Protein AF-A0A0F2D2B0-F1 (afdb_monomer)

Structure (mmCIF, N/CA/C/O backbone):
data_AF-A0A0F2D2B0-F1
#
_entry.id   AF-A0A0F2D2B0-F1
#
loop_
_atom_site.group_PDB
_atom_site.id
_atom_site.type_symbol
_atom_site.label_atom_id
_atom_site.label_alt_id
_atom_site.label_comp_id
_atom_site.label_asym_id
_atom_site.label_entity_id
_atom_site.label_seq_id
_atom_site.pdbx_PDB_ins_code
_atom_site.Cartn_x
_atom_site.Cartn_y
_atom_site.Cartn_z
_atom_site.occupancy
_atom_site.B_iso_or_equiv
_atom_site.auth_seq_id
_atom_site.auth_comp_id
_atom_site.auth_asym_id
_atom_site.auth_atom_id
_atom_site.pdbx_PDB_model_num
ATOM 1 N N . MET A 1 1 ? 1.630 0.875 18.370 1.00 87.31 1 MET A N 1
ATOM 2 C CA . MET A 1 1 ? 1.950 1.453 17.052 1.00 87.31 1 MET A CA 1
ATOM 3 C C . MET A 1 1 ? 3.365 1.106 16.587 1.00 87.31 1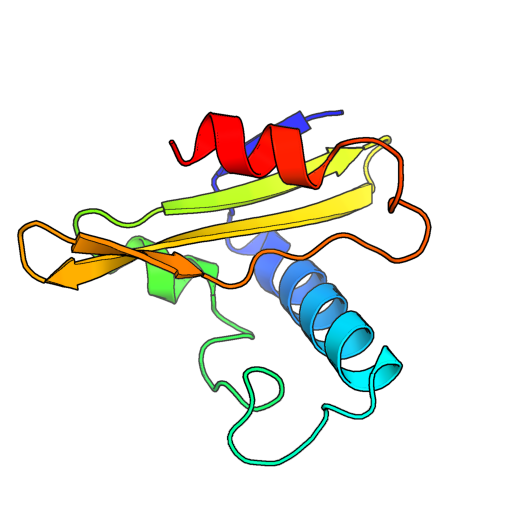 MET A C 1
ATOM 5 O O . MET A 1 1 ? 4.323 1.489 17.250 1.00 87.31 1 MET A O 1
ATOM 9 N N . ASN A 1 2 ? 3.492 0.401 15.463 1.00 95.88 2 ASN A N 1
ATOM 10 C CA . ASN A 1 2 ? 4.744 -0.081 14.874 1.00 95.88 2 ASN A CA 1
ATOM 11 C C . ASN A 1 2 ? 4.707 0.097 13.345 1.00 95.88 2 ASN A C 1
ATOM 13 O O . ASN A 1 2 ? 3.765 -0.358 12.705 1.00 95.88 2 ASN A O 1
ATOM 17 N N . LEU A 1 3 ? 5.705 0.769 12.766 1.00 97.62 3 LEU A N 1
ATOM 18 C CA . LEU A 1 3 ? 5.835 0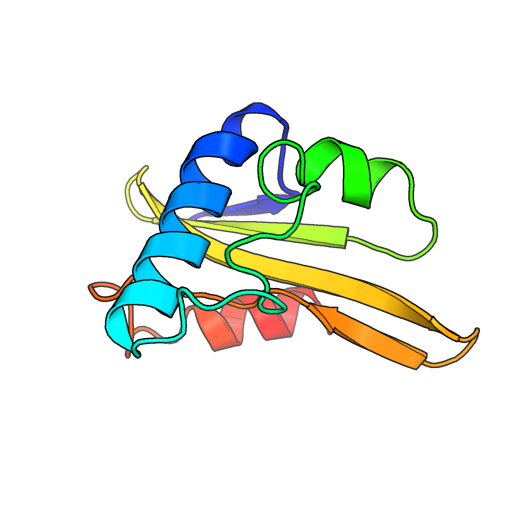.980 11.319 1.00 97.62 3 LEU A CA 1
ATOM 19 C C . LEU A 1 3 ? 7.071 0.237 10.825 1.00 97.62 3 LEU A C 1
ATOM 21 O O . LEU A 1 3 ? 8.188 0.576 11.218 1.00 97.62 3 LEU A O 1
ATOM 25 N N . ARG A 1 4 ? 6.875 -0.751 9.954 1.00 97.38 4 ARG A N 1
ATOM 26 C CA . ARG A 1 4 ? 7.942 -1.660 9.520 1.00 97.38 4 ARG A CA 1
ATOM 27 C C . ARG A 1 4 ? 7.820 -2.025 8.039 1.00 97.38 4 ARG A C 1
ATOM 29 O O . ARG A 1 4 ? 6.736 -1.869 7.469 1.00 97.38 4 ARG A O 1
ATOM 36 N N . PRO A 1 5 ? 8.911 -2.494 7.402 1.00 97.50 5 PRO A N 1
ATOM 37 C CA . PRO A 1 5 ? 8.818 -3.158 6.109 1.00 97.50 5 PRO A CA 1
ATOM 38 C C . PRO A 1 5 ? 7.814 -4.313 6.157 1.00 97.50 5 PRO A C 1
ATOM 40 O O . PRO A 1 5 ? 7.654 -4.971 7.191 1.00 97.50 5 PRO A O 1
ATOM 43 N N . MET A 1 6 ? 7.128 -4.526 5.041 1.00 97.69 6 MET A N 1
ATOM 44 C CA . MET A 1 6 ? 6.201 -5.637 4.879 1.00 97.69 6 MET A CA 1
ATOM 45 C C . MET A 1 6 ? 6.954 -6.967 4.763 1.00 97.69 6 MET A C 1
ATOM 47 O O . MET A 1 6 ? 8.009 -7.050 4.134 1.00 97.69 6 MET A O 1
ATOM 51 N N . GLU A 1 7 ? 6.379 -8.013 5.341 1.00 97.62 7 GLU A N 1
ATOM 52 C CA . GLU A 1 7 ? 6.867 -9.387 5.285 1.00 97.62 7 GLU A CA 1
ATOM 53 C C . GLU A 1 7 ? 5.799 -10.305 4.671 1.00 97.62 7 GLU A C 1
ATOM 55 O O . GLU A 1 7 ? 4.623 -9.955 4.603 1.00 97.62 7 GLU A O 1
ATOM 60 N N . VAL A 1 8 ? 6.181 -11.524 4.274 1.00 98.06 8 VAL A N 1
ATOM 61 C CA . VAL A 1 8 ? 5.261 -12.502 3.653 1.00 98.06 8 VAL A CA 1
ATOM 62 C C . VAL A 1 8 ? 4.032 -12.791 4.527 1.00 98.06 8 VAL A C 1
ATOM 64 O O . VAL A 1 8 ? 2.929 -12.960 4.010 1.00 98.06 8 VAL A O 1
ATOM 67 N N . ARG A 1 9 ? 4.188 -12.778 5.861 1.00 97.19 9 ARG A N 1
ATOM 68 C CA . ARG A 1 9 ? 3.077 -12.964 6.815 1.00 97.19 9 ARG A CA 1
ATOM 69 C C . ARG A 1 9 ? 1.980 -11.898 6.717 1.00 97.19 9 ARG A C 1
ATOM 71 O O . ARG A 1 9 ? 0.869 -12.143 7.175 1.00 97.19 9 ARG A O 1
ATOM 78 N N . ASP A 1 10 ? 2.277 -10.739 6.133 1.00 97.88 10 ASP A N 1
ATOM 79 C CA . ASP A 1 10 ? 1.338 -9.622 6.028 1.00 97.88 10 ASP A CA 1
ATOM 80 C C . ASP A 1 10 ? 0.466 -9.692 4.771 1.00 97.88 10 ASP A C 1
ATOM 82 O O . ASP A 1 10 ? -0.565 -9.022 4.725 1.00 97.88 10 ASP A O 1
ATOM 86 N N . ASN A 1 11 ? 0.849 -10.494 3.765 1.00 98.12 11 ASN A N 1
ATOM 87 C CA . ASN A 1 11 ? 0.201 -10.527 2.448 1.00 98.12 11 ASN A CA 1
ATOM 88 C C . ASN A 1 11 ? -1.322 -10.665 2.551 1.00 98.12 11 ASN A C 1
ATOM 90 O O . ASN A 1 11 ? -2.057 -9.861 1.982 1.00 98.12 11 ASN A O 1
ATOM 94 N N . LEU A 1 12 ? -1.796 -11.637 3.338 1.00 97.81 12 LEU A N 1
ATOM 95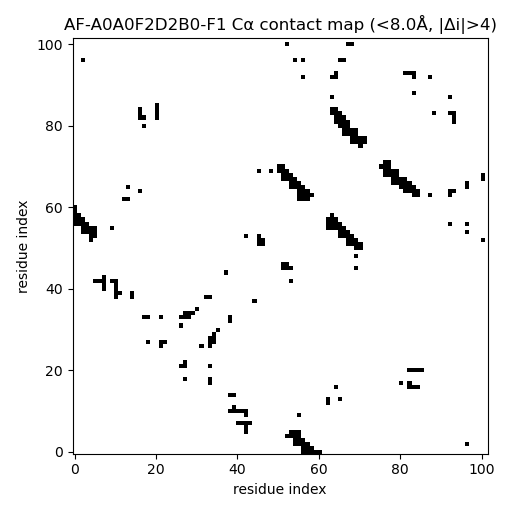 C CA . LEU A 1 12 ? -3.227 -11.883 3.505 1.00 97.81 12 LEU A CA 1
ATOM 96 C C . LEU A 1 12 ? -3.949 -10.669 4.108 1.00 97.81 12 LEU A C 1
ATOM 98 O O . LEU A 1 12 ? -4.973 -10.234 3.583 1.00 97.81 12 LEU A O 1
ATOM 102 N N . ALA A 1 13 ? -3.409 -10.101 5.189 1.00 97.81 13 ALA A N 1
ATOM 103 C CA . ALA A 1 13 ? -4.026 -8.974 5.886 1.00 97.81 13 ALA A CA 1
ATOM 104 C C . ALA A 1 13 ? -4.011 -7.690 5.036 1.00 97.81 13 ALA A C 1
ATOM 106 O O . ALA A 1 13 ? -4.986 -6.938 5.024 1.00 97.81 13 ALA A O 1
ATOM 107 N N . VAL A 1 14 ? -2.931 -7.451 4.287 1.00 98.31 14 VAL A N 1
ATOM 108 C CA . VAL A 1 14 ? -2.812 -6.316 3.362 1.00 98.31 14 VAL A CA 1
ATOM 109 C C . VAL A 1 14 ? -3.779 -6.459 2.189 1.00 98.31 14 VAL A C 1
ATOM 111 O O . VAL A 1 14 ? -4.499 -5.507 1.884 1.00 98.31 14 VAL A O 1
ATOM 114 N N . ALA A 1 15 ? -3.857 -7.638 1.568 1.00 98.12 15 ALA A N 1
ATOM 115 C CA . ALA A 1 15 ? -4.792 -7.904 0.478 1.00 98.12 15 ALA A CA 1
ATOM 116 C C . ALA A 1 15 ? -6.245 -7.679 0.918 1.00 98.12 15 ALA A C 1
ATOM 118 O O . ALA A 1 15 ? -7.008 -7.001 0.228 1.00 98.12 15 ALA A O 1
ATOM 119 N N . GLN A 1 16 ? -6.611 -8.183 2.101 1.00 97.81 16 GLN A N 1
ATOM 120 C CA . GLN A 1 16 ? -7.930 -7.971 2.698 1.00 97.81 16 GLN A CA 1
ATOM 121 C C . GLN A 1 16 ? -8.217 -6.491 2.959 1.00 97.81 16 GLN A C 1
ATOM 123 O O . GLN A 1 16 ? -9.295 -6.014 2.610 1.00 97.81 16 GLN A O 1
ATOM 128 N N . LEU A 1 17 ? -7.263 -5.746 3.526 1.00 97.94 17 LEU A N 1
ATOM 129 C CA . LEU A 1 17 ? -7.417 -4.311 3.770 1.00 97.94 17 LEU A CA 1
ATOM 130 C C . LEU A 1 17 ? -7.676 -3.549 2.466 1.00 97.94 17 LEU A C 1
ATOM 132 O O . LEU A 1 17 ? -8.592 -2.726 2.406 1.00 97.94 17 LEU A O 1
ATOM 136 N N . ILE A 1 18 ? -6.879 -3.818 1.430 1.00 98.06 18 ILE A N 1
ATOM 137 C CA . ILE A 1 18 ? -6.985 -3.144 0.133 1.00 98.06 18 ILE A CA 1
ATOM 138 C C . ILE A 1 18 ? -8.333 -3.457 -0.520 1.00 98.06 18 ILE A C 1
ATOM 140 O O . ILE A 1 18 ? -9.040 -2.533 -0.923 1.00 98.06 18 ILE A O 1
ATOM 144 N N . ARG A 1 19 ? -8.727 -4.736 -0.565 1.00 97.94 19 ARG A N 1
ATOM 145 C CA . ARG A 1 19 ? -10.017 -5.170 -1.121 1.00 97.94 19 ARG A CA 1
ATOM 146 C C . ARG A 1 19 ? -11.194 -4.546 -0.374 1.00 97.94 19 ARG A C 1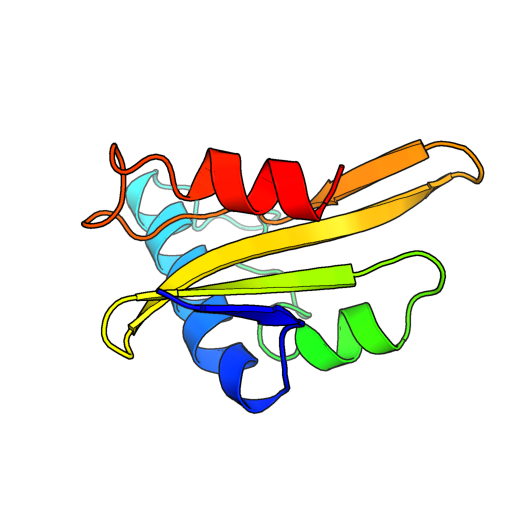
ATOM 148 O O . ARG A 1 19 ? -12.015 -3.892 -1.011 1.00 97.94 19 ARG A O 1
ATOM 155 N N . ALA A 1 20 ? -11.207 -4.620 0.958 1.00 97.69 20 ALA A N 1
ATOM 156 C CA . ALA A 1 20 ? -12.253 -4.011 1.781 1.00 97.69 20 ALA A CA 1
ATOM 157 C C . ALA A 1 20 ? -12.344 -2.490 1.572 1.00 97.69 20 ALA A C 1
ATOM 159 O O . ALA A 1 20 ? -13.434 -1.918 1.541 1.00 97.69 20 ALA A O 1
ATOM 160 N N . SER A 1 21 ? -11.201 -1.813 1.403 1.00 96.94 21 SER A N 1
ATOM 161 C CA . SER A 1 21 ? -11.201 -0.380 1.116 1.00 96.94 21 SER A CA 1
ATOM 162 C C . SER A 1 21 ? -11.736 -0.061 -0.278 1.00 96.94 21 SER A C 1
ATOM 164 O O . SER A 1 21 ? -12.312 1.005 -0.439 1.00 96.94 21 SER A O 1
ATOM 166 N N . LEU A 1 22 ? -11.530 -0.913 -1.282 1.00 97.19 22 LEU A N 1
ATOM 167 C CA . LEU A 1 22 ? -12.042 -0.697 -2.640 1.00 97.19 22 LEU A CA 1
ATOM 168 C C . LEU A 1 22 ? -13.539 -1.024 -2.739 1.00 97.19 22 LEU A C 1
ATOM 170 O O . LEU A 1 22 ? -14.283 -0.245 -3.333 1.00 97.19 22 LEU A O 1
ATOM 174 N N . GLU A 1 23 ? -13.987 -2.108 -2.103 1.00 97.50 23 GLU A N 1
ATOM 175 C CA . GLU A 1 23 ? -15.405 -2.481 -1.972 1.00 97.50 23 GLU A CA 1
ATOM 176 C C . GLU A 1 23 ? -16.232 -1.354 -1.350 1.00 97.50 23 GLU A C 1
ATOM 178 O O . GLU A 1 23 ? -17.302 -1.021 -1.853 1.00 97.50 23 GLU A O 1
ATOM 183 N N . GLU A 1 24 ? -15.715 -0.703 -0.300 1.00 96.56 24 GLU A N 1
ATOM 184 C CA . GLU A 1 24 ? -16.401 0.412 0.368 1.00 96.56 24 GLU A CA 1
ATOM 185 C C . GLU A 1 24 ? -16.771 1.554 -0.594 1.00 96.56 24 GLU A C 1
ATOM 187 O O . GLU A 1 24 ? -17.775 2.235 -0.385 1.00 96.56 24 GLU A O 1
ATOM 192 N N . PHE A 1 25 ? -15.985 1.756 -1.654 1.00 94.50 25 PHE A N 1
ATOM 193 C CA . PHE A 1 25 ? -16.216 2.795 -2.659 1.00 94.50 25 PHE A CA 1
ATOM 194 C C . PHE A 1 25 ? -16.757 2.242 -3.990 1.00 94.50 25 PHE A C 1
ATOM 196 O O . PHE A 1 25 ? -16.790 2.972 -4.982 1.00 94.50 25 PHE A O 1
ATOM 203 N N . GLY A 1 26 ? -17.185 0.973 -4.039 1.00 95.94 26 GLY A N 1
ATOM 204 C CA . GLY A 1 26 ? -17.682 0.328 -5.261 1.00 95.94 26 GLY A CA 1
ATOM 205 C C . GLY A 1 26 ? -16.632 0.269 -6.377 1.00 95.94 26 GLY A C 1
ATOM 206 O O . GLY A 1 26 ? -16.944 0.495 -7.556 1.00 95.94 26 GLY A O 1
ATOM 207 N N . LEU A 1 27 ? -15.366 0.076 -5.993 1.00 95.94 27 LEU A N 1
ATOM 208 C CA . LEU A 1 27 ? -14.202 -0.054 -6.874 1.00 95.94 27 LEU A CA 1
ATOM 209 C C . LEU A 1 27 ? -13.712 -1.504 -6.987 1.00 95.94 27 LEU A C 1
ATOM 211 O O . LEU A 1 27 ? -12.632 -1.749 -7.509 1.00 95.94 27 LEU A O 1
ATOM 215 N N . ASP A 1 28 ? -14.515 -2.468 -6.562 1.00 95.88 28 ASP A N 1
ATOM 216 C CA . ASP A 1 28 ? -14.394 -3.909 -6.799 1.00 95.88 28 ASP A CA 1
ATOM 217 C C . ASP A 1 28 ? -14.698 -4.275 -8.268 1.00 95.88 28 ASP A C 1
ATOM 219 O O . ASP A 1 28 ? -15.494 -5.154 -8.589 1.00 95.88 28 ASP A O 1
ATOM 223 N N . LYS A 1 29 ? -14.063 -3.563 -9.205 1.00 95.75 29 LYS A N 1
ATOM 224 C CA . LYS A 1 29 ? -14.320 -3.654 -10.651 1.00 95.75 29 LYS A CA 1
ATOM 225 C C . LYS A 1 29 ? -13.110 -4.200 -11.409 1.00 95.75 29 LYS A C 1
ATOM 227 O O . LYS A 1 29 ? -11.978 -3.897 -11.016 1.00 95.75 29 LYS A O 1
ATOM 232 N N . PRO A 1 30 ? -13.310 -4.948 -12.511 1.00 93.81 30 PRO A N 1
ATOM 233 C CA . PRO A 1 30 ? -12.213 -5.381 -13.372 1.00 93.81 30 PRO A CA 1
ATOM 234 C C . PRO A 1 30 ? -11.321 -4.207 -13.795 1.00 93.81 30 PRO A C 1
ATOM 236 O O . PRO A 1 30 ? -11.815 -3.122 -14.094 1.00 93.81 30 PRO A O 1
ATOM 239 N N . GLY A 1 31 ? -10.005 -4.425 -13.805 1.00 89.75 31 GLY A N 1
ATOM 240 C CA . GLY A 1 31 ? -9.014 -3.391 -14.129 1.00 89.75 31 GLY A CA 1
ATOM 241 C C . GLY A 1 31 ? -8.605 -2.490 -12.957 1.00 89.75 31 GLY A C 1
ATOM 242 O O . GLY A 1 31 ? -7.753 -1.624 -13.133 1.00 89.75 31 GLY A O 1
ATOM 243 N N . THR A 1 32 ? -9.166 -2.687 -11.761 1.00 93.56 32 THR A N 1
ATOM 244 C CA . THR A 1 32 ? -8.701 -2.025 -10.532 1.00 93.56 32 THR A CA 1
ATOM 245 C C . THR A 1 32 ? -7.698 -2.892 -9.770 1.00 93.56 32 THR A C 1
ATOM 247 O O . THR A 1 32 ? -7.577 -4.094 -10.015 1.00 93.56 32 THR A O 1
ATOM 250 N N . VAL A 1 33 ? -7.035 -2.295 -8.770 1.00 93.88 33 VAL A N 1
ATOM 251 C CA . VAL A 1 33 ? -6.138 -3.006 -7.837 1.00 93.88 33 VAL A CA 1
ATOM 252 C C . VAL A 1 33 ? -6.838 -4.179 -7.133 1.00 93.88 33 VAL A C 1
ATOM 254 O O . VAL A 1 33 ? -6.169 -5.112 -6.703 1.00 93.88 33 VAL A O 1
ATOM 257 N N . TYR A 1 34 ? -8.174 -4.186 -7.059 1.00 95.44 34 TYR A N 1
ATOM 258 C CA . TYR A 1 34 ? -8.950 -5.273 -6.460 1.00 95.44 34 TYR A CA 1
ATOM 259 C C . TYR A 1 34 ? -8.638 -6.645 -7.082 1.00 95.44 34 TYR A C 1
ATOM 261 O O . TYR A 1 34 ? -8.592 -7.656 -6.377 1.00 95.44 34 TYR A O 1
ATOM 269 N N . PHE A 1 35 ? -8.387 -6.658 -8.396 1.00 94.19 35 PHE A N 1
ATOM 270 C CA . PHE A 1 35 ? -8.089 -7.851 -9.190 1.00 94.19 35 PHE A CA 1
ATOM 271 C C . PHE A 1 35 ? -6.604 -7.949 -9.591 1.00 94.19 35 PHE A C 1
ATOM 273 O O . PHE A 1 35 ? -6.270 -8.686 -10.516 1.00 94.19 35 PHE A O 1
ATOM 280 N N . ASP A 1 36 ? -5.705 -7.209 -8.930 1.00 93.19 36 ASP A N 1
ATOM 281 C CA . ASP A 1 36 ? -4.257 -7.314 -9.161 1.00 93.19 36 ASP A CA 1
ATOM 282 C C . ASP A 1 36 ? -3.759 -8.706 -8.732 1.00 93.19 36 ASP A C 1
ATOM 284 O O . ASP A 1 36 ? -3.887 -9.093 -7.568 1.00 93.19 36 ASP A O 1
ATOM 288 N N . SER A 1 37 ? -3.171 -9.458 -9.667 1.00 91.81 37 SER A N 1
ATOM 289 C CA . SER A 1 37 ? -2.662 -10.816 -9.430 1.00 91.81 37 SER A CA 1
ATOM 290 C C . SER A 1 37 ? -1.520 -10.873 -8.415 1.00 91.81 37 SER A C 1
ATOM 292 O O . SER A 1 37 ? -1.255 -11.931 -7.852 1.00 91.81 37 SER A O 1
ATOM 294 N N . HIS A 1 38 ? -0.836 -9.753 -8.172 1.00 93.62 38 HIS A N 1
ATOM 295 C CA . HIS A 1 38 ? 0.256 -9.679 -7.203 1.00 93.62 38 HIS A CA 1
ATOM 296 C C . HIS A 1 38 ? -0.234 -9.388 -5.787 1.00 93.62 38 HIS A C 1
ATOM 298 O O . HIS A 1 38 ? 0.557 -9.460 -4.851 1.00 93.62 38 HIS A O 1
ATOM 304 N N . LEU A 1 39 ? -1.512 -9.038 -5.603 1.00 95.12 39 LEU A N 1
ATOM 305 C CA . LEU A 1 39 ? -2.016 -8.554 -4.320 1.00 95.12 39 LEU A CA 1
ATOM 306 C C . LEU A 1 39 ? -1.874 -9.596 -3.201 1.00 95.12 39 LEU A C 1
ATOM 308 O O . LEU A 1 39 ? -1.507 -9.244 -2.083 1.00 95.12 39 LEU A O 1
ATOM 312 N N . ASP A 1 40 ? -2.093 -10.873 -3.516 1.00 96.81 40 ASP A N 1
ATOM 313 C CA . ASP A 1 40 ? -1.974 -11.977 -2.556 1.00 96.81 40 ASP A CA 1
ATOM 314 C C . ASP A 1 40 ? -0.506 -12.396 -2.290 1.00 96.81 40 ASP A C 1
ATOM 316 O O . ASP A 1 40 ? -0.234 -13.145 -1.352 1.00 96.81 40 ASP A O 1
ATOM 320 N N . HIS A 1 41 ? 0.452 -11.866 -3.062 1.00 97.00 41 HIS A N 1
ATOM 321 C CA . HIS A 1 41 ? 1.897 -12.133 -2.961 1.00 97.00 41 HIS A CA 1
ATOM 322 C C . HIS A 1 41 ? 2.725 -10.836 -2.963 1.00 97.00 41 HIS A C 1
ATOM 324 O O . HIS A 1 41 ? 3.827 -10.764 -3.511 1.00 97.00 41 HIS A O 1
ATOM 330 N N . LEU A 1 42 ? 2.178 -9.775 -2.366 1.00 97.00 42 LEU A N 1
ATOM 331 C CA . LEU A 1 42 ? 2.698 -8.421 -2.534 1.00 97.00 42 LEU A CA 1
ATOM 332 C C . LEU A 1 42 ? 4.113 -8.248 -1.957 1.00 97.00 42 LEU A C 1
ATOM 334 O O . LEU A 1 42 ? 4.908 -7.486 -2.504 1.00 97.00 42 LEU A O 1
ATOM 338 N N . ALA A 1 43 ? 4.455 -8.964 -0.882 1.00 97.31 43 ALA A N 1
ATOM 339 C CA . ALA A 1 43 ? 5.797 -8.933 -0.298 1.00 97.31 43 ALA A CA 1
ATOM 340 C C . ALA A 1 43 ? 6.856 -9.402 -1.295 1.00 97.31 43 ALA A C 1
ATOM 342 O O . ALA A 1 43 ? 7.848 -8.703 -1.498 1.00 97.31 43 ALA A O 1
ATOM 343 N N . ASP A 1 44 ? 6.603 -10.524 -1.969 1.00 96.75 44 ASP A N 1
ATOM 344 C CA . ASP A 1 44 ? 7.518 -11.083 -2.963 1.00 96.75 44 ASP A CA 1
ATOM 345 C C . ASP A 1 44 ? 7.655 -10.132 -4.160 1.00 96.75 44 ASP A C 1
ATOM 347 O O . ASP A 1 44 ? 8.764 -9.855 -4.616 1.00 96.75 44 ASP A O 1
ATOM 351 N N . PHE A 1 45 ? 6.536 -9.549 -4.607 1.00 96.12 45 PHE A N 1
ATOM 352 C CA . PHE A 1 45 ? 6.514 -8.580 -5.705 1.00 96.12 45 PHE A CA 1
ATOM 353 C C . PHE A 1 45 ? 7.415 -7.362 -5.450 1.00 96.12 45 PHE A C 1
ATOM 355 O O . PHE A 1 45 ? 8.144 -6.947 -6.351 1.00 96.12 45 PHE A O 1
ATOM 362 N N . TYR A 1 46 ? 7.392 -6.782 -4.244 1.00 96.56 46 TYR A N 1
ATOM 363 C CA . TYR A 1 46 ? 8.249 -5.633 -3.914 1.00 96.56 46 TYR A CA 1
ATOM 364 C C . TYR A 1 46 ? 9.696 -6.030 -3.610 1.00 96.56 46 TYR A C 1
ATOM 366 O O . TYR A 1 46 ? 10.603 -5.267 -3.929 1.00 96.56 46 TYR A O 1
ATOM 374 N N . GLN A 1 47 ? 9.937 -7.207 -3.023 1.00 94.38 47 GLN A N 1
ATOM 375 C CA . GLN A 1 47 ? 11.297 -7.687 -2.740 1.00 94.38 47 GLN A CA 1
ATOM 376 C C . GLN A 1 47 ? 12.116 -7.948 -4.010 1.00 94.38 47 GLN A C 1
ATOM 378 O O . GLN A 1 47 ? 13.339 -7.840 -3.982 1.00 94.38 47 GLN A O 1
ATOM 383 N N . GLN A 1 48 ? 11.454 -8.272 -5.121 1.00 94.75 48 GLN A N 1
ATOM 384 C CA . GLN A 1 48 ? 12.096 -8.500 -6.418 1.00 94.75 48 GLN A CA 1
ATOM 385 C C . GLN A 1 48 ? 12.434 -7.208 -7.180 1.00 94.75 48 GLN A C 1
ATOM 387 O O . GLN A 1 48 ? 13.063 -7.272 -8.234 1.00 94.75 48 GLN A O 1
ATOM 392 N N . GLN A 1 49 ? 12.017 -6.040 -6.684 1.00 94.25 49 GLN A N 1
ATOM 393 C CA . GLN A 1 49 ? 12.198 -4.764 -7.371 1.00 94.25 49 GLN A CA 1
ATOM 394 C C . GLN A 1 49 ? 13.354 -3.955 -6.794 1.00 94.25 49 GLN A C 1
ATOM 396 O O . GLN A 1 49 ? 13.483 -3.764 -5.585 1.00 94.25 49 GLN A O 1
ATOM 401 N N . GLU A 1 50 ? 14.162 -3.385 -7.682 1.00 94.50 50 GLU A N 1
ATOM 402 C CA . GLU A 1 50 ? 15.157 -2.395 -7.292 1.00 94.50 50 GLU A CA 1
ATOM 403 C C . GLU A 1 50 ? 14.502 -1.037 -7.029 1.00 94.50 50 GLU A C 1
ATOM 405 O O . GLU A 1 50 ? 13.596 -0.613 -7.748 1.00 94.50 50 GLU A O 1
ATOM 410 N N . ARG A 1 51 ? 15.013 -0.306 -6.029 1.00 94.94 51 ARG A N 1
ATOM 411 C CA . ARG A 1 51 ? 14.537 1.044 -5.665 1.00 94.94 51 ARG A CA 1
ATOM 412 C C . ARG A 1 51 ? 13.044 1.087 -5.292 1.00 94.94 51 ARG A C 1
ATOM 414 O O . ARG A 1 51 ? 12.393 2.109 -5.498 1.00 94.94 51 ARG A O 1
ATOM 421 N N . ALA A 1 52 ? 12.520 0.003 -4.727 1.00 96.88 52 ALA A N 1
ATOM 422 C CA . ALA A 1 52 ? 11.143 -0.108 -4.259 1.00 96.88 52 ALA A CA 1
ATOM 423 C C . ALA A 1 52 ? 11.098 -0.519 -2.780 1.00 96.88 52 ALA A C 1
ATOM 425 O O . ALA A 1 52 ? 12.019 -1.159 -2.269 1.00 96.88 52 ALA A O 1
ATOM 426 N N . ALA A 1 53 ? 10.030 -0.148 -2.076 1.00 97.12 53 ALA A N 1
ATOM 427 C CA . ALA A 1 53 ? 9.773 -0.619 -0.717 1.00 97.12 53 ALA A CA 1
ATOM 428 C C . ALA A 1 53 ? 8.284 -0.552 -0.386 1.00 97.12 53 ALA A C 1
ATOM 430 O O . ALA A 1 53 ? 7.562 0.315 -0.879 1.00 97.12 53 ALA A O 1
ATOM 431 N N . TYR A 1 54 ? 7.841 -1.434 0.508 1.00 98.25 54 TYR A N 1
ATOM 432 C CA . TYR A 1 54 ? 6.466 -1.477 0.985 1.00 98.25 54 TYR A CA 1
ATOM 433 C C . TYR A 1 54 ? 6.425 -1.614 2.502 1.00 98.25 54 TYR A C 1
ATOM 435 O O . TYR A 1 54 ? 7.204 -2.367 3.092 1.00 98.25 54 TYR A O 1
ATOM 443 N N . PHE A 1 55 ? 5.523 -0.875 3.137 1.00 98.44 55 PHE A N 1
ATOM 444 C CA . PHE A 1 55 ? 5.443 -0.747 4.584 1.00 98.44 55 PHE A CA 1
ATOM 445 C C . PHE A 1 55 ? 4.049 -1.087 5.090 1.00 98.44 55 PHE A C 1
ATOM 447 O O . PHE A 1 55 ? 3.039 -0.798 4.443 1.00 98.44 55 PHE A O 1
ATOM 454 N N . VAL A 1 56 ? 4.013 -1.638 6.298 1.00 98.56 56 VAL A N 1
ATOM 455 C CA . VAL A 1 56 ? 2.792 -1.853 7.072 1.00 98.56 56 VAL A CA 1
ATOM 456 C C . VAL A 1 56 ? 2.868 -1.065 8.371 1.00 98.56 56 VAL A C 1
ATOM 458 O O . VAL A 1 56 ? 3.932 -0.918 8.979 1.00 98.56 56 VAL A O 1
ATOM 461 N N . LEU A 1 57 ? 1.723 -0.538 8.786 1.00 98.38 57 LEU A N 1
ATOM 462 C CA . LEU A 1 57 ? 1.538 0.108 10.071 1.00 98.38 57 LEU A CA 1
ATOM 463 C C . LEU A 1 57 ? 0.627 -0.767 10.925 1.00 98.38 57 LEU A C 1
ATOM 465 O O . LEU A 1 57 ? -0.524 -1.016 10.566 1.00 98.38 57 LEU A O 1
ATOM 469 N N . GLU A 1 58 ? 1.142 -1.183 12.070 1.00 97.31 58 GLU A N 1
ATOM 470 C CA . GLU A 1 58 ? 0.403 -1.909 13.091 1.00 97.31 58 GLU A CA 1
ATOM 471 C C . GLU A 1 58 ? 0.068 -0.970 14.247 1.00 97.31 58 GLU A C 1
ATOM 473 O O . GLU A 1 58 ? 0.900 -0.162 14.667 1.00 97.31 58 GLU A O 1
ATOM 478 N N . ASP A 1 59 ? -1.121 -1.097 14.819 1.00 95.44 59 ASP A N 1
ATOM 479 C CA . ASP A 1 59 ? -1.464 -0.482 16.093 1.00 95.44 59 ASP A CA 1
ATOM 480 C C . ASP A 1 59 ? -2.214 -1.474 16.973 1.00 95.44 59 ASP A C 1
ATOM 482 O O . ASP A 1 59 ? -3.074 -2.196 16.487 1.00 95.44 59 ASP A O 1
ATOM 486 N N . GLU A 1 60 ? -1.820 -1.569 18.245 1.00 93.06 60 GLU A N 1
ATOM 487 C CA . GLU A 1 60 ? -2.356 -2.565 19.195 1.00 93.06 60 GLU A CA 1
ATOM 488 C C . GLU A 1 60 ? -2.395 -4.010 18.642 1.00 93.06 60 GLU A C 1
ATOM 490 O O . GLU A 1 60 ? -3.321 -4.778 18.890 1.00 93.06 60 GLU A O 1
ATOM 495 N N . GLY A 1 61 ? -1.377 -4.388 17.858 1.00 90.56 61 GLY A N 1
ATOM 496 C CA . GLY A 1 61 ? -1.275 -5.715 1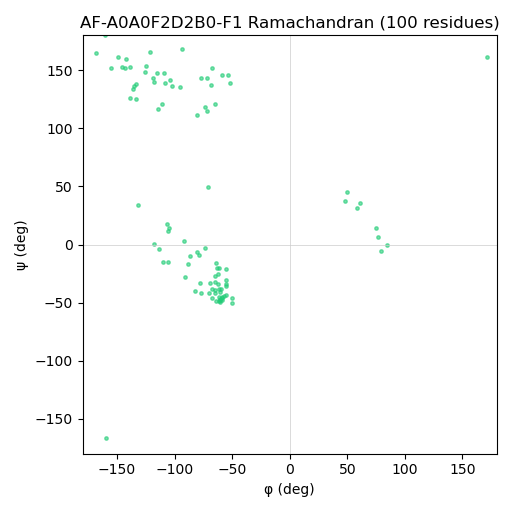7.238 1.00 90.56 61 GLY A CA 1
ATOM 497 C C . GLY A 1 61 ? -2.177 -5.930 16.017 1.00 90.56 61 GLY A C 1
ATOM 498 O O . GLY A 1 61 ? -2.237 -7.042 15.505 1.00 90.56 61 GLY A O 1
ATOM 499 N N . GLN A 1 62 ? -2.866 -4.892 15.539 1.00 93.94 62 GLN A N 1
ATOM 500 C CA . GLN A 1 62 ? -3.720 -4.928 14.353 1.00 93.94 62 GLN A CA 1
ATOM 501 C C . GLN A 1 62 ? -3.076 -4.166 13.197 1.00 93.94 62 GLN A C 1
ATOM 503 O O . GLN A 1 62 ? -2.549 -3.072 13.391 1.00 93.94 62 GLN A O 1
ATOM 508 N N . LEU A 1 63 ? -3.166 -4.696 11.977 1.00 97.50 63 LEU A N 1
ATOM 509 C CA . LEU A 1 63 ? -2.743 -3.973 10.779 1.00 97.50 63 LEU A CA 1
ATOM 510 C C . LEU A 1 63 ? -3.752 -2.854 10.484 1.00 97.50 63 LEU A C 1
ATOM 512 O O . LEU A 1 63 ? -4.920 -3.104 10.188 1.00 97.50 63 LEU A O 1
ATOM 516 N N . VAL A 1 64 ? -3.303 -1.602 10.577 1.00 98.12 64 VAL A N 1
ATOM 517 C CA . VAL A 1 64 ? -4.160 -0.413 1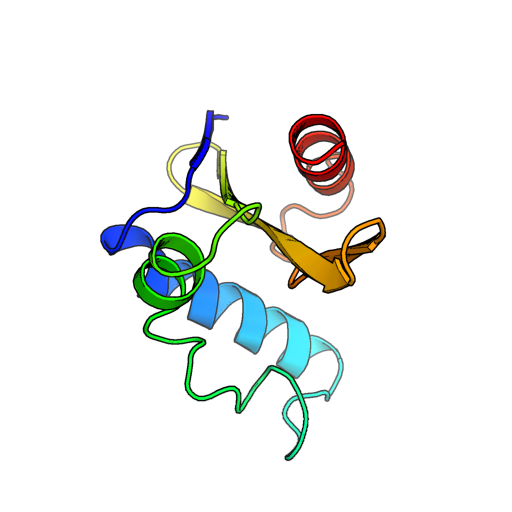0.437 1.00 98.12 64 VAL A CA 1
ATOM 518 C C . VAL A 1 64 ? -3.898 0.378 9.161 1.00 98.12 64 VAL A C 1
ATOM 520 O O . VAL A 1 64 ? -4.734 1.192 8.770 1.00 98.12 64 VAL A O 1
ATOM 523 N N . GLY A 1 65 ? -2.779 0.138 8.482 1.00 98.38 65 GLY A N 1
ATOM 524 C CA . GLY A 1 65 ? -2.500 0.746 7.189 1.00 98.38 65 GLY A CA 1
ATOM 525 C C . GLY A 1 65 ? -1.317 0.117 6.473 1.00 98.38 65 GLY A C 1
ATOM 526 O O . GLY A 1 65 ? -0.518 -0.603 7.069 1.00 98.38 65 GLY A O 1
ATOM 527 N N . CYS A 1 66 ? -1.207 0.411 5.186 1.00 98.62 66 CYS A N 1
ATOM 528 C CA . CYS A 1 66 ? -0.124 -0.044 4.329 1.00 98.62 66 CYS A CA 1
ATOM 529 C C . CYS A 1 66 ? 0.163 0.980 3.232 1.00 98.62 66 CYS A C 1
ATOM 531 O O . CYS A 1 66 ? -0.684 1.819 2.927 1.00 98.62 66 CYS A O 1
ATOM 533 N N . GLY A 1 67 ? 1.341 0.895 2.628 1.00 98.38 67 GLY A N 1
ATOM 534 C CA . GLY A 1 67 ? 1.683 1.649 1.429 1.00 98.38 67 GLY A CA 1
ATOM 535 C C . GLY A 1 67 ? 3.156 1.522 1.089 1.00 98.38 67 GLY A C 1
ATOM 536 O O . GLY A 1 67 ? 3.977 1.167 1.936 1.00 98.38 67 GLY A O 1
ATOM 537 N N . GLY A 1 68 ? 3.501 1.838 -0.150 1.00 97.75 68 GLY A N 1
ATOM 538 C CA . GLY A 1 68 ? 4.877 1.758 -0.608 1.00 97.75 68 GLY A CA 1
ATOM 539 C C . GLY A 1 68 ? 5.131 2.595 -1.839 1.00 97.75 68 GLY A C 1
ATOM 540 O O . GLY A 1 68 ? 4.325 3.443 -2.214 1.00 97.75 68 GLY A O 1
ATOM 541 N N . PHE A 1 69 ? 6.273 2.356 -2.458 1.00 97.75 69 PHE A N 1
ATOM 542 C CA . PHE A 1 69 ? 6.665 3.019 -3.686 1.00 97.75 69 PHE A CA 1
ATOM 543 C C . PHE A 1 69 ? 7.461 2.077 -4.578 1.00 97.75 69 PHE A C 1
ATOM 545 O O . PHE A 1 69 ? 8.137 1.169 -4.090 1.00 97.75 69 PHE A O 1
ATOM 552 N N . ALA A 1 70 ? 7.388 2.328 -5.881 1.00 96.69 70 ALA A N 1
ATOM 553 C CA . ALA A 1 70 ? 8.187 1.659 -6.899 1.00 96.69 70 ALA A CA 1
ATOM 554 C C . ALA A 1 70 ? 8.568 2.659 -8.006 1.00 96.69 70 ALA A C 1
ATOM 556 O O . ALA A 1 70 ? 7.838 3.632 -8.227 1.00 96.69 70 ALA A O 1
ATOM 557 N N . PRO A 1 71 ? 9.703 2.470 -8.700 1.00 95.69 71 PRO A N 1
ATOM 558 C CA . PRO A 1 71 ? 10.104 3.347 -9.793 1.00 95.69 71 PRO A CA 1
ATOM 559 C C . PRO A 1 71 ? 9.168 3.191 -11.001 1.00 95.69 71 PRO A C 1
ATOM 561 O O . PRO A 1 71 ? 8.853 2.081 -11.414 1.00 95.69 71 PRO A O 1
ATOM 564 N N . VAL A 1 72 ? 8.782 4.311 -11.615 1.00 95.75 72 VAL A N 1
ATOM 565 C CA . VAL A 1 72 ? 8.136 4.345 -12.948 1.00 95.75 72 VAL A CA 1
ATOM 566 C C . VAL A 1 72 ? 9.097 4.832 -14.036 1.00 95.75 72 VAL A C 1
ATOM 568 O O . VAL A 1 72 ? 8.843 4.675 -15.225 1.00 95.75 72 VAL A O 1
ATOM 571 N N . SER A 1 73 ? 10.218 5.428 -13.628 1.00 94.94 73 SER A N 1
ATOM 572 C CA . SER A 1 73 ? 11.376 5.761 -14.461 1.00 94.94 73 SER A CA 1
ATOM 573 C C . SER A 1 73 ? 12.596 5.976 -13.560 1.00 94.94 73 SER A C 1
ATOM 575 O O . SER A 1 73 ? 12.489 5.928 -12.335 1.00 94.94 73 SER A O 1
ATOM 577 N N . ASP A 1 74 ? 13.756 6.289 -14.135 1.00 92.25 74 ASP A N 1
ATOM 578 C CA . ASP A 1 74 ? 14.992 6.453 -13.361 1.00 92.25 74 ASP A CA 1
ATOM 579 C C . ASP A 1 74 ? 14.980 7.574 -12.323 1.00 92.25 74 ASP A C 1
ATOM 581 O O . ASP A 1 74 ? 15.740 7.519 -11.357 1.00 92.25 74 ASP A O 1
ATOM 585 N N . LYS A 1 75 ? 14.143 8.595 -12.519 1.00 94.75 75 LYS A N 1
ATOM 586 C CA . LYS A 1 75 ? 14.073 9.770 -11.638 1.00 94.75 75 LYS A CA 1
ATOM 587 C C . LYS A 1 75 ? 12.716 9.938 -10.961 1.00 94.75 75 LYS A C 1
ATOM 589 O O . LYS A 1 75 ? 12.524 10.914 -10.244 1.00 94.75 75 LYS A O 1
ATOM 594 N N . ILE A 1 76 ? 11.771 9.032 -11.215 1.00 95.19 76 ILE A N 1
ATOM 595 C CA . ILE A 1 76 ? 10.389 9.156 -10.748 1.00 95.19 76 ILE A CA 1
ATOM 596 C C . ILE A 1 76 ? 9.958 7.826 -10.143 1.00 95.19 76 ILE A C 1
ATOM 598 O O . ILE A 1 76 ? 10.008 6.792 -10.809 1.00 95.19 76 ILE A O 1
ATOM 602 N N . ALA A 1 77 ? 9.491 7.881 -8.901 1.00 95.44 77 ALA A N 1
ATOM 603 C CA . ALA A 1 77 ? 8.790 6.789 -8.245 1.00 95.44 77 ALA A CA 1
ATOM 604 C C . ALA A 1 77 ? 7.311 7.141 -8.076 1.00 95.44 77 ALA A C 1
ATOM 606 O O . ALA A 1 77 ? 6.951 8.304 -7.890 1.00 95.44 77 ALA A O 1
ATOM 607 N N . GLU A 1 78 ? 6.465 6.124 -8.138 1.00 96.31 78 GLU A N 1
ATOM 608 C CA . GLU A 1 78 ? 5.044 6.225 -7.845 1.00 96.31 78 GLU A CA 1
ATOM 609 C C . GLU A 1 78 ? 4.790 5.817 -6.391 1.00 96.31 78 GLU A C 1
ATOM 611 O O . GLU A 1 78 ? 5.309 4.804 -5.922 1.00 96.31 78 GLU A O 1
ATOM 616 N N . LEU A 1 79 ? 3.961 6.591 -5.687 1.00 97.62 79 LEU A N 1
ATOM 617 C CA . LEU A 1 79 ? 3.363 6.169 -4.423 1.00 97.62 79 LEU A CA 1
ATOM 618 C C . LEU A 1 79 ? 2.269 5.145 -4.726 1.00 97.62 79 LEU A C 1
ATOM 620 O O . LEU A 1 79 ? 1.271 5.467 -5.366 1.00 97.62 79 LEU A O 1
ATOM 624 N N . GLN A 1 80 ? 2.431 3.928 -4.229 1.00 96.31 80 GLN A N 1
ATOM 625 C CA . GLN A 1 80 ? 1.574 2.807 -4.576 1.00 96.31 80 GLN A CA 1
ATOM 626 C C . GLN A 1 80 ? 0.825 2.269 -3.363 1.00 96.31 80 GLN A C 1
ATOM 628 O O . GLN A 1 80 ? 1.372 2.123 -2.267 1.00 96.31 80 GLN A O 1
ATOM 633 N N . LYS A 1 81 ? -0.445 1.929 -3.610 1.00 96.19 81 LYS A N 1
ATOM 634 C CA . LYS A 1 81 ? -1.306 1.140 -2.722 1.00 96.19 81 LYS A CA 1
ATOM 635 C C . LYS A 1 81 ? -1.311 1.647 -1.261 1.00 96.19 81 LYS A C 1
ATOM 637 O O . LYS A 1 81 ? -1.216 0.872 -0.311 1.00 96.19 81 LYS A O 1
ATOM 642 N N . LEU A 1 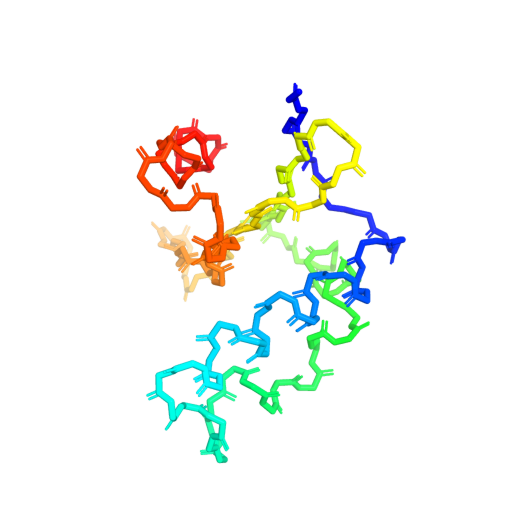82 ? -1.429 2.967 -1.077 1.00 97.88 82 LEU A N 1
ATOM 643 C CA . LEU A 1 82 ? -1.548 3.595 0.243 1.00 97.88 82 LEU A CA 1
ATOM 644 C C . LEU A 1 82 ? -2.994 3.500 0.759 1.00 97.88 82 LEU A C 1
ATOM 646 O O . LEU A 1 82 ? -3.877 4.190 0.252 1.00 97.88 82 LEU A O 1
ATOM 650 N N . TYR A 1 83 ? -3.223 2.705 1.805 1.00 98.12 83 TYR A N 1
ATOM 651 C CA . TYR A 1 83 ?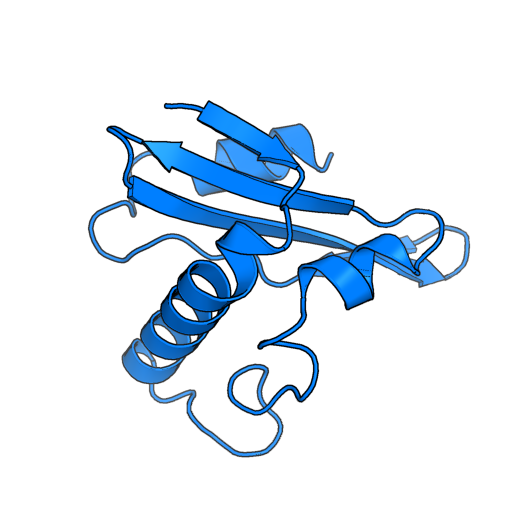 -4.548 2.492 2.396 1.00 98.12 83 TYR A CA 1
ATOM 652 C C . TYR A 1 83 ? -4.500 2.471 3.930 1.00 98.12 83 TYR A C 1
ATOM 654 O O . TYR A 1 83 ? -3.491 2.128 4.544 1.00 98.12 83 TYR A O 1
ATOM 662 N N . VAL A 1 84 ? -5.619 2.838 4.561 1.00 98.19 84 VAL A N 1
ATOM 663 C CA . VAL A 1 84 ? -5.816 2.832 6.021 1.00 98.19 84 VAL A CA 1
ATOM 664 C C . VAL A 1 84 ? -7.183 2.225 6.322 1.00 98.19 84 VAL A C 1
ATOM 666 O O . VAL A 1 84 ? -8.169 2.569 5.659 1.00 98.19 84 VAL A O 1
ATOM 669 N N . THR A 1 85 ? -7.256 1.349 7.329 1.00 97.50 85 THR A N 1
ATOM 670 C CA . THR A 1 85 ? -8.518 0.706 7.725 1.00 97.50 85 THR A CA 1
ATOM 671 C C . THR A 1 85 ? -9.561 1.748 8.120 1.00 97.50 85 THR A C 1
ATOM 673 O O . THR A 1 85 ? -9.239 2.792 8.689 1.00 97.50 85 THR A O 1
ATOM 676 N N . LYS A 1 86 ? -10.840 1.472 7.837 1.00 96.00 86 LYS A N 1
ATOM 677 C CA . LYS A 1 86 ? -11.951 2.410 8.065 1.00 96.00 86 LYS A CA 1
ATOM 678 C C . LYS A 1 86 ? -11.963 3.003 9.479 1.00 96.00 86 LYS A C 1
ATOM 680 O O . LYS A 1 86 ? -12.029 4.220 9.628 1.00 96.00 86 LYS A O 1
ATOM 685 N N . ASN A 1 87 ? -11.791 2.159 10.497 1.00 95.06 87 ASN A N 1
ATOM 686 C CA . ASN A 1 87 ? -11.807 2.544 11.919 1.00 95.06 87 ASN A CA 1
ATOM 687 C C . ASN A 1 87 ? -10.541 3.296 12.381 1.00 95.06 87 ASN A C 1
ATOM 689 O O . ASN A 1 87 ? -10.432 3.721 13.533 1.00 95.06 87 ASN A O 1
ATOM 693 N N . SER A 1 88 ? -9.574 3.451 11.483 1.00 96.12 88 SER A N 1
ATOM 694 C CA . SER A 1 88 ? -8.270 4.060 11.732 1.00 96.12 88 SER A CA 1
ATOM 695 C C . SER A 1 88 ? -8.075 5.380 10.981 1.00 96.12 88 SER A C 1
ATOM 697 O O . SER A 1 88 ? -7.059 6.060 11.152 1.00 96.12 88 SER A O 1
ATOM 699 N N . ARG A 1 89 ? -9.048 5.774 10.152 1.00 95.62 89 ARG A N 1
ATOM 700 C CA . ARG A 1 89 ? -9.045 7.059 9.443 1.00 95.62 89 ARG A CA 1
ATOM 701 C C . ARG A 1 89 ? -9.197 8.216 10.438 1.00 95.62 89 ARG A C 1
ATOM 703 O O . ARG A 1 89 ? -9.739 8.055 11.525 1.00 95.62 89 ARG A O 1
ATOM 710 N N . GLY A 1 90 ? -8.659 9.385 10.088 1.00 96.56 90 GLY A N 1
ATOM 711 C CA . GLY A 1 90 ? -8.636 10.561 10.973 1.00 96.56 90 GLY A CA 1
ATOM 712 C C . GLY A 1 90 ? -7.548 10.542 12.059 1.00 96.56 90 GLY A C 1
ATOM 713 O O . GLY A 1 90 ? -7.340 11.554 12.716 1.00 96.56 90 GLY A O 1
ATOM 714 N N . LYS A 1 91 ? -6.793 9.442 12.211 1.00 96.19 91 LYS A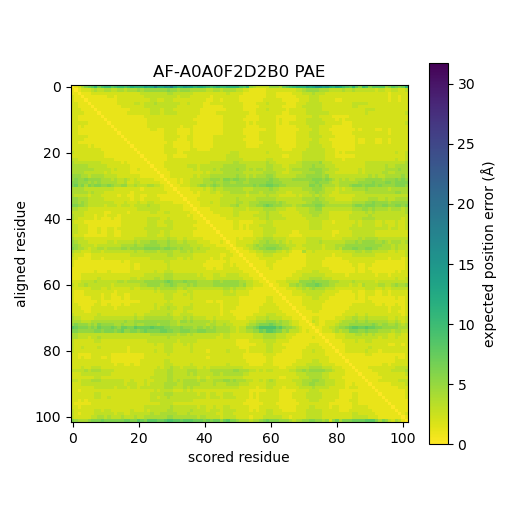 N 1
ATOM 715 C CA . LYS A 1 91 ? -5.718 9.302 13.219 1.00 96.19 91 LYS A CA 1
ATOM 716 C C . LYS A 1 91 ? -4.315 9.709 12.730 1.00 96.19 91 LYS A C 1
ATOM 718 O O . LYS A 1 91 ? -3.329 9.550 13.445 1.00 96.19 91 LYS A O 1
ATOM 723 N N . GLY A 1 92 ? -4.194 10.199 11.493 1.00 96.88 92 GLY A N 1
ATOM 724 C CA . GLY A 1 92 ? -2.913 10.626 10.905 1.00 96.88 92 GLY A CA 1
ATOM 725 C C . GLY A 1 92 ? -1.971 9.491 10.468 1.00 96.88 92 GLY A C 1
ATOM 726 O O . GLY A 1 92 ? -0.793 9.738 10.214 1.00 96.88 92 GLY A O 1
ATOM 727 N N . TYR A 1 93 ? -2.452 8.248 10.366 1.00 97.62 93 TYR A N 1
ATOM 728 C CA . TYR A 1 93 ? -1.636 7.093 9.965 1.00 97.62 93 TYR A CA 1
ATOM 729 C C . TYR A 1 93 ? -1.102 7.171 8.529 1.00 97.62 93 TYR A C 1
ATOM 731 O O . TYR A 1 93 ? 0.064 6.852 8.303 1.00 97.62 93 TYR A O 1
ATOM 739 N N . SER A 1 94 ? -1.897 7.663 7.574 1.00 96.94 94 SER A N 1
ATOM 740 C CA . SER A 1 94 ? -1.426 7.880 6.197 1.00 96.94 94 SER A CA 1
ATOM 741 C C . SER A 1 94 ? -0.260 8.870 6.152 1.00 96.94 94 SER A C 1
ATOM 743 O O . SER A 1 94 ? 0.731 8.623 5.476 1.00 96.94 94 SER A O 1
ATOM 745 N N . SER A 1 95 ? -0.313 9.946 6.942 1.00 97.00 95 SER A N 1
ATOM 746 C CA . SER A 1 95 ? 0.783 10.915 7.043 1.00 97.00 95 SER A CA 1
ATOM 747 C C . SER A 1 95 ? 2.067 10.292 7.595 1.00 97.00 95 SER A C 1
ATOM 749 O O . SER A 1 95 ? 3.157 10.686 7.192 1.00 97.00 95 SER A O 1
ATOM 751 N N . ARG A 1 96 ? 1.963 9.316 8.507 1.00 96.62 96 ARG A N 1
ATOM 752 C CA . ARG A 1 96 ? 3.130 8.582 9.027 1.00 96.62 96 ARG A CA 1
ATOM 753 C C . ARG A 1 96 ? 3.736 7.660 7.971 1.00 96.62 96 ARG A C 1
ATOM 755 O O . ARG A 1 96 ? 4.955 7.625 7.855 1.00 96.62 96 ARG A O 1
ATOM 762 N N . LEU A 1 97 ? 2.898 6.964 7.198 1.00 97.94 97 LEU A N 1
ATOM 763 C CA . LEU A 1 97 ? 3.339 6.142 6.066 1.00 97.94 97 LEU A CA 1
ATOM 764 C C . LEU A 1 97 ? 4.061 7.000 5.017 1.00 97.94 97 LEU A C 1
ATOM 766 O O . LEU A 1 97 ? 5.177 6.675 4.628 1.00 97.94 97 LEU A O 1
ATOM 770 N N . ILE A 1 98 ? 3.482 8.144 4.642 1.00 97.19 98 ILE A N 1
ATOM 771 C CA . ILE A 1 98 ? 4.077 9.081 3.676 1.00 97.19 98 ILE A CA 1
ATOM 772 C C . ILE A 1 98 ? 5.450 9.575 4.153 1.00 97.19 98 ILE A C 1
ATOM 774 O O . ILE A 1 98 ? 6.397 9.503 3.384 1.00 97.19 98 ILE A O 1
ATOM 778 N N . LYS A 1 99 ? 5.592 9.983 5.424 1.00 96.88 99 LYS A N 1
ATOM 779 C CA . LYS A 1 99 ? 6.882 10.413 6.014 1.00 96.88 99 LYS A CA 1
ATOM 780 C C . LYS A 1 99 ? 7.955 9.321 6.089 1.00 96.88 99 LYS A C 1
ATOM 782 O O . LYS A 1 99 ? 9.098 9.605 6.424 1.00 96.88 99 LYS A O 1
ATOM 787 N N . ARG A 1 100 ? 7.576 8.052 5.939 1.00 95.44 100 ARG A N 1
ATOM 788 C CA . ARG A 1 100 ? 8.523 6.930 5.900 1.00 95.44 100 ARG A CA 1
ATOM 789 C C . ARG A 1 100 ? 8.968 6.613 4.477 1.00 95.44 100 ARG A C 1
ATOM 791 O O . ARG A 1 100 ? 10.059 6.064 4.313 1.00 95.44 100 ARG A O 1
ATOM 798 N N . ILE A 1 101 ? 8.100 6.908 3.509 1.00 94.50 101 ILE A N 1
ATOM 799 C CA . ILE A 1 101 ? 8.295 6.709 2.071 1.00 94.50 101 ILE A CA 1
ATOM 800 C C . ILE A 1 101 ? 9.110 7.862 1.464 1.00 94.50 101 ILE A C 1
ATOM 802 O O . ILE A 1 101 ? 9.989 7.596 0.649 1.00 94.50 101 ILE A O 1
ATOM 806 N N . PHE A 1 102 ? 8.847 9.102 1.887 1.00 86.31 102 PHE A N 1
ATOM 807 C CA . PHE A 1 102 ? 9.546 10.328 1.484 1.00 86.31 102 PHE A CA 1
ATOM 808 C C . PHE A 1 102 ? 10.223 10.985 2.686 1.00 86.31 102 PHE A C 1
ATOM 810 O O . PHE A 1 102 ? 11.350 11.493 2.509 1.00 86.31 102 PHE A O 1
#

Secondary structure (DSSP, 8-state):
-EEEE--GGGHHHHHHHHHHHHHTTT---TTSGGG-TTGGGHHHHHHTSTT-EEEEEEETTEEEEEEEEEEEETTEEEEEEEEE-GGGTTSSHHHHHHHHH-

Organism: NCBI:txid1891914

Nearest PDB structures (foldseek):
  8iyo-assembly3_C  TM=7.621E-01  e=6.818E-05  Helicobacter pylori 26695
  5jph-assembly2_A  TM=7.355E-01  e=4.426E-05  Staphylococcus aureus subsp. aureus COL
  2q7b-assembly1_A-2  TM=8.122E-01  e=3.000E-04  Streptococcus agalactiae 2603V/R
  8iym-assembly1_A  TM=7.151E-01  e=9.875E-05  Helicobacter pylori 26695
  2hqy-assembly1_B  TM=7.101E-01  e=6.865E-02  Bacteroides thetaiotaomicron VPI-5482

InterPro domains:
  IPR000182 GNAT domain [PF00583] (37-101)
  IPR000182 GNAT domain [PS51186] (1-102)
  IPR016181 Acyl-CoA N-acyltransferase [SSF55729] (1-101)

Foldseek 3Di:
DDKDFDDLVCLVVLLVQLLVVCVVVVNCDPPDPNPPPCSSVVSVVQVPADPKTKMFDDDPNHTFWIWIWHDPDPVDIDTPSTGGHPVCPPVCVSVVNVVVRD

Solvent-accessible surface area (backbone atoms only — not comparable to full-atom values): 5943 Å² total; per-residue (Å²): 108,50,79,43,75,57,46,73,88,43,15,63,60,51,36,50,52,53,38,56,58,30,48,76,69,74,42,72,40,91,93,33,76,63,67,42,85,51,41,74,44,40,37,61,60,40,71,75,41,78,84,37,49,46,33,36,31,31,42,88,90,37,83,38,30,36,33,31,36,37,59,81,49,100,89,41,67,45,84,38,77,72,48,62,38,82,95,46,60,93,70,58,55,68,62,54,53,47,65,71,76,103

Sequence (102 aa):
MNLRPMEVRDNLAVAQLIRASLEEFGLDKPGTVYFDSHLDHLADFYQQQERAAYFVLEDEGQLVGCGGFAPVSDKIAELQKLYVTKNSRGKGYSSRLIKRIF

Mean predicted aligned error: 2.45 Å

pLDDT: mean 96.15, std 2.2, range [86.31, 98.62]

Radius of gyration: 13.09 Å; Cα contacts (8 Å, |Δi|>4): 157; chains: 1; bounding box: 33×24×34 Å